Protein AF-W2UJF7-F1 (afdb_monomer_lite)

Structure (mmCIF, N/CA/C/O backbone):
data_AF-W2UJF7-F1
#
_entry.id   AF-W2U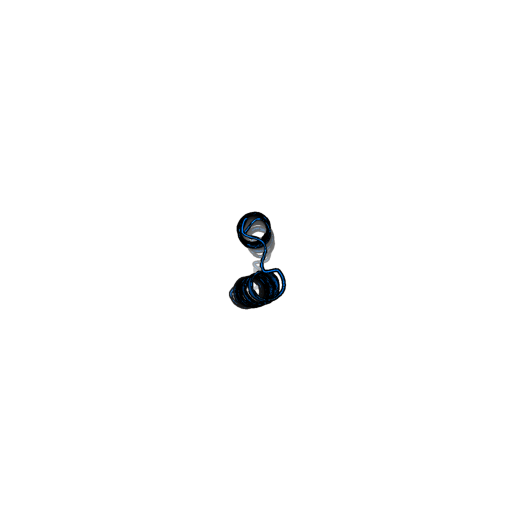JF7-F1
#
loop_
_atom_site.group_PDB
_atom_site.id
_atom_site.type_symbol
_atom_site.label_atom_id
_atom_site.label_alt_id
_atom_site.label_comp_id
_atom_site.label_asym_id
_atom_site.label_entity_id
_atom_site.label_seq_id
_atom_site.pdbx_PDB_ins_code
_atom_site.Cartn_x
_atom_site.Cartn_y
_atom_site.Cartn_z
_atom_site.occupancy
_atom_site.B_iso_or_equiv
_atom_site.auth_seq_id
_atom_site.auth_comp_id
_atom_site.auth_asym_id
_atom_site.auth_atom_id
_atom_site.pdbx_PDB_model_num
ATOM 1 N N . MET A 1 1 ? -13.584 -2.703 5.633 1.00 64.88 1 MET A N 1
ATOM 2 C CA . MET A 1 1 ? -12.132 -2.942 5.443 1.00 64.88 1 MET A CA 1
ATOM 3 C C . MET A 1 1 ? -11.813 -3.627 4.118 1.00 64.88 1 MET A C 1
ATOM 5 O O . MET A 1 1 ? -11.089 -3.030 3.335 1.00 64.88 1 MET A O 1
ATOM 9 N N . ALA A 1 2 ? -12.378 -4.804 3.817 1.00 62.59 2 ALA A N 1
ATOM 10 C CA . ALA A 1 2 ? -12.051 -5.565 2.598 1.00 62.59 2 ALA A CA 1
ATOM 11 C C . ALA A 1 2 ? -12.277 -4.803 1.276 1.00 62.59 2 ALA A C 1
ATOM 13 O O . ALA A 1 2 ? -11.471 -4.917 0.362 1.00 62.59 2 ALA A O 1
ATOM 14 N N . ILE A 1 3 ? -13.316 -3.964 1.200 1.00 75.19 3 ILE A N 1
ATOM 15 C CA . ILE A 1 3 ? -13.621 -3.158 0.002 1.00 75.19 3 ILE A CA 1
ATOM 16 C C . ILE A 1 3 ? -12.508 -2.144 -0.298 1.00 75.19 3 ILE A C 1
ATOM 18 O O . ILE A 1 3 ? -12.139 -1.947 -1.449 1.00 75.19 3 ILE A O 1
ATOM 22 N N . ILE A 1 4 ? -11.938 -1.528 0.740 1.00 72.62 4 ILE A N 1
ATOM 23 C CA . ILE A 1 4 ? -10.909 -0.487 0.594 1.00 72.62 4 ILE A CA 1
ATOM 24 C C . ILE A 1 4 ? -9.579 -1.119 0.183 1.00 72.62 4 ILE A C 1
ATOM 26 O O . ILE A 1 4 ? -8.894 -0.605 -0.695 1.00 72.62 4 ILE A O 1
ATOM 30 N N . ILE A 1 5 ? -9.255 -2.271 0.772 1.00 71.44 5 ILE A N 1
ATOM 31 C CA . ILE A 1 5 ? -8.055 -3.037 0.430 1.00 71.44 5 ILE A CA 1
ATOM 32 C C . ILE A 1 5 ? -8.164 -3.580 -1.000 1.00 71.44 5 ILE A C 1
ATOM 34 O O . ILE A 1 5 ? -7.214 -3.429 -1.764 1.00 71.44 5 ILE A O 1
ATOM 38 N N . GLY A 1 6 ? -9.317 -4.144 -1.382 1.00 74.19 6 GLY A N 1
ATOM 39 C CA . GLY A 1 6 ? -9.560 -4.687 -2.722 1.00 74.19 6 GLY A CA 1
ATOM 40 C C . GLY A 1 6 ? -9.556 -3.620 -3.821 1.00 74.19 6 GLY A C 1
ATOM 41 O O . GLY A 1 6 ? -8.924 -3.811 -4.856 1.00 74.19 6 GLY A O 1
ATOM 42 N N . ALA A 1 7 ? -10.189 -2.466 -3.580 1.00 76.62 7 ALA A N 1
ATOM 43 C CA . ALA A 1 7 ? -10.148 -1.340 -4.513 1.00 76.62 7 ALA 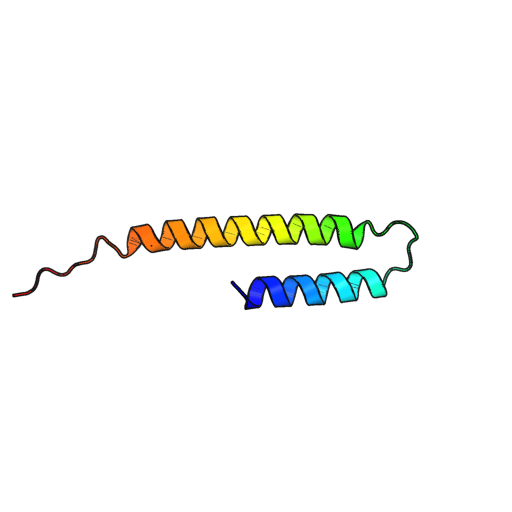A CA 1
ATOM 44 C C . ALA A 1 7 ? -8.729 -0.768 -4.654 1.00 76.62 7 ALA A C 1
ATOM 46 O O . ALA A 1 7 ? -8.300 -0.462 -5.763 1.00 76.62 7 ALA A O 1
ATOM 47 N N . GLY A 1 8 ? -7.984 -0.681 -3.546 1.00 71.44 8 GLY A N 1
ATOM 48 C CA . GLY A 1 8 ? -6.581 -0.289 -3.557 1.00 71.44 8 GLY A CA 1
ATOM 49 C C . GLY A 1 8 ? -5.735 -1.245 -4.398 1.00 71.44 8 GLY A C 1
ATOM 50 O O . GLY A 1 8 ? -5.161 -0.841 -5.402 1.00 71.44 8 GLY A O 1
ATOM 51 N N . THR A 1 9 ? -5.682 -2.527 -4.037 1.00 70.06 9 THR A N 1
ATOM 52 C CA . THR A 1 9 ? -4.827 -3.510 -4.734 1.00 70.06 9 THR A CA 1
ATOM 53 C C . THR A 1 9 ? -5.116 -3.602 -6.230 1.00 70.06 9 THR A C 1
ATOM 55 O O . THR A 1 9 ? -4.173 -3.607 -7.016 1.00 70.06 9 THR A O 1
ATOM 58 N N . TYR A 1 10 ? -6.387 -3.596 -6.642 1.00 75.00 10 TYR A N 1
ATOM 59 C CA . TYR A 1 10 ? -6.741 -3.614 -8.064 1.00 75.00 10 TYR A CA 1
ATOM 60 C C . TYR A 1 10 ? -6.259 -2.358 -8.806 1.00 75.00 10 TYR A C 1
ATOM 62 O O . TYR A 1 10 ? -5.705 -2.451 -9.900 1.00 75.00 10 TYR A O 1
ATOM 70 N N . PHE A 1 11 ? -6.414 -1.180 -8.194 1.00 78.06 11 PHE A N 1
ATOM 71 C CA . PHE A 1 11 ? -5.970 0.078 -8.791 1.00 78.06 11 PHE A CA 1
ATOM 72 C C . PHE A 1 11 ? -4.440 0.178 -8.868 1.00 78.06 11 PHE A C 1
ATOM 74 O O . PHE A 1 11 ? -3.909 0.658 -9.866 1.00 78.06 11 PHE A O 1
ATOM 81 N N . GLY A 1 12 ? -3.726 -0.316 -7.852 1.00 70.00 12 GLY A N 1
ATOM 82 C CA . GLY A 1 12 ? -2.264 -0.365 -7.842 1.00 70.00 12 GLY A CA 1
ATOM 83 C C . GLY A 1 12 ? -1.693 -1.267 -8.937 1.00 70.00 12 GLY A C 1
ATOM 84 O O . GLY A 1 12 ? -0.788 -0.847 -9.652 1.00 70.00 12 GLY A O 1
ATOM 85 N N . VAL A 1 13 ? -2.266 -2.464 -9.118 1.00 69.44 13 VAL A N 1
ATOM 86 C CA . VAL A 1 13 ? -1.843 -3.421 -10.158 1.00 69.44 13 VAL A CA 1
ATOM 87 C C . VAL A 1 13 ? -2.114 -2.875 -11.561 1.00 69.44 13 VAL A C 1
ATOM 89 O O . VAL A 1 13 ? -1.236 -2.932 -12.417 1.00 69.44 13 VAL A O 1
ATOM 92 N N . TRP A 1 14 ? -3.286 -2.271 -11.790 1.00 73.69 14 TRP A N 1
ATOM 93 C CA . TRP A 1 14 ? -3.614 -1.658 -13.083 1.00 73.69 14 TRP A CA 1
ATOM 94 C C . TRP A 1 14 ? -2.668 -0.508 -13.451 1.00 73.69 14 TRP A C 1
ATOM 96 O O . TRP A 1 14 ? -2.330 -0.314 -14.620 1.00 73.69 14 TRP A O 1
ATOM 106 N N . LEU A 1 15 ? -2.232 0.268 -12.456 1.00 68.94 15 LEU A N 1
ATOM 107 C CA . LEU A 1 15 ? -1.331 1.395 -12.668 1.00 68.94 15 LEU A CA 1
ATOM 108 C C . LEU A 1 15 ? 0.113 0.939 -12.940 1.00 68.94 15 LEU A C 1
ATOM 110 O O . LEU A 1 15 ? 0.782 1.548 -13.773 1.00 68.94 15 LEU A O 1
ATOM 114 N N . ASP A 1 16 ? 0.563 -0.141 -12.292 1.00 63.78 16 ASP A N 1
ATOM 115 C CA . ASP A 1 16 ? 1.879 -0.755 -12.532 1.00 63.78 16 ASP A CA 1
ATOM 116 C C . ASP A 1 16 ? 1.970 -1.368 -13.942 1.00 63.78 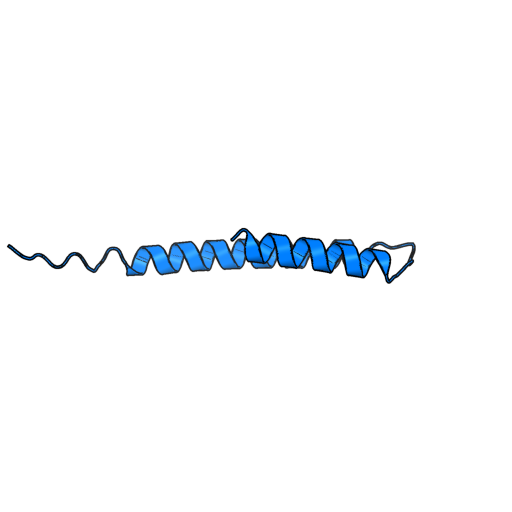16 ASP A C 1
ATOM 118 O O . ASP A 1 16 ? 2.985 -1.238 -14.618 1.00 63.78 16 ASP A O 1
ATOM 122 N N . GLU A 1 17 ? 0.869 -1.933 -14.448 1.00 68.56 17 GLU A N 1
ATOM 123 C CA . GLU A 1 17 ? 0.785 -2.506 -15.799 1.00 68.56 17 GLU A CA 1
ATOM 124 C C . GLU A 1 17 ? 0.755 -1.432 -16.908 1.00 68.56 17 GLU A C 1
ATOM 126 O O . GLU A 1 17 ? 1.228 -1.652 -18.025 1.00 68.56 17 GLU A O 1
ATOM 131 N N . LYS A 1 18 ? 0.226 -0.234 -16.612 1.00 67.19 18 LYS A N 1
ATOM 132 C CA . LYS A 1 18 ? 0.114 0.879 -17.574 1.00 67.19 18 LYS A CA 1
ATOM 133 C C . LYS A 1 18 ? 1.428 1.645 -17.779 1.00 67.19 18 LYS A C 1
ATOM 135 O O . LYS A 1 18 ? 1.602 2.271 -18.826 1.00 67.19 18 LYS A O 1
ATOM 140 N N . TYR A 1 19 ? 2.330 1.627 -16.797 1.00 61.59 19 TYR A N 1
ATOM 141 C CA . TYR A 1 19 ? 3.591 2.371 -16.821 1.00 61.59 19 TYR A CA 1
ATOM 142 C C . TYR A 1 19 ? 4.791 1.409 -16.863 1.00 61.59 19 TYR A C 1
ATOM 144 O O . TYR A 1 19 ? 5.334 1.077 -15.810 1.00 61.59 19 TYR A O 1
ATOM 152 N N . PRO A 1 20 ? 5.274 1.000 -18.057 1.00 56.78 20 PRO A N 1
ATOM 153 C CA . PRO A 1 20 ? 6.465 0.164 -18.209 1.00 56.78 20 PRO A CA 1
ATOM 154 C C . PRO A 1 20 ? 7.726 1.006 -17.963 1.00 56.78 20 PRO A C 1
ATOM 156 O O . PRO A 1 20 ? 8.487 1.325 -18.874 1.00 56.78 20 PRO A O 1
ATOM 159 N N . ASN A 1 21 ? 7.925 1.435 -16.722 1.00 53.06 21 ASN A N 1
ATOM 160 C CA . ASN A 1 21 ? 9.118 2.137 -16.290 1.00 53.06 21 ASN A CA 1
ATOM 161 C C . ASN A 1 21 ? 9.898 1.196 -15.370 1.00 53.06 21 ASN A C 1
ATOM 163 O O . ASN A 1 21 ? 9.361 0.725 -14.375 1.00 53.06 21 ASN A O 1
ATOM 167 N N . ASN A 1 22 ? 11.168 0.933 -15.688 1.00 56.84 22 ASN A N 1
ATOM 168 C CA . ASN A 1 22 ? 12.058 -0.001 -14.969 1.00 56.84 22 ASN A CA 1
ATOM 169 C C . ASN A 1 22 ? 12.187 0.264 -13.450 1.00 56.84 22 ASN A C 1
ATOM 171 O O . ASN A 1 22 ? 12.735 -0.554 -12.718 1.00 56.84 22 ASN A O 1
ATOM 175 N N . PHE A 1 23 ? 11.690 1.405 -12.973 1.00 59.16 23 PHE A N 1
ATOM 176 C CA . PHE A 1 23 ? 11.455 1.689 -11.566 1.00 59.16 23 PHE A CA 1
ATOM 177 C C . PHE A 1 23 ? 9.951 1.575 -11.279 1.00 59.16 23 PHE A C 1
ATOM 179 O O . PHE A 1 23 ? 9.205 2.491 -11.635 1.00 59.16 23 PHE A O 1
ATOM 186 N N . SER A 1 24 ? 9.526 0.511 -10.581 1.00 64.75 24 SER A N 1
ATOM 187 C CA . SER A 1 24 ? 8.175 0.298 -10.010 1.00 64.75 24 SER A CA 1
ATOM 188 C C . SER A 1 24 ? 7.799 1.329 -8.924 1.00 64.75 24 SER A C 1
ATOM 190 O O . SER A 1 24 ? 7.259 1.000 -7.866 1.00 64.75 24 SER A O 1
ATOM 192 N N . ALA A 1 25 ? 8.099 2.608 -9.150 1.00 68.56 25 ALA A N 1
ATOM 193 C CA . ALA A 1 25 ? 7.841 3.710 -8.231 1.00 68.56 25 ALA A CA 1
ATOM 194 C C . ALA A 1 25 ? 6.343 3.854 -7.923 1.00 68.56 25 ALA A C 1
ATOM 196 O O . ALA A 1 25 ? 5.983 4.202 -6.798 1.00 68.56 25 ALA A O 1
ATOM 197 N N . PHE A 1 26 ? 5.477 3.523 -8.888 1.00 68.38 26 PHE A N 1
ATOM 198 C CA . PHE A 1 26 ? 4.030 3.488 -8.689 1.00 68.38 26 PHE A CA 1
ATOM 199 C C . PHE A 1 26 ? 3.614 2.394 -7.705 1.00 68.38 26 PHE A C 1
ATOM 201 O O . PHE A 1 26 ? 2.906 2.714 -6.755 1.00 68.38 26 PHE A O 1
ATOM 208 N N . THR A 1 27 ? 4.116 1.161 -7.835 1.00 67.81 27 THR A N 1
ATOM 209 C CA . THR A 1 27 ? 3.890 0.108 -6.826 1.00 67.81 27 THR A CA 1
ATOM 210 C C . THR A 1 27 ? 4.359 0.535 -5.437 1.00 67.81 27 THR A C 1
ATOM 212 O O . THR A 1 27 ? 3.641 0.333 -4.459 1.00 67.81 27 THR A O 1
ATOM 215 N N . ILE A 1 28 ? 5.524 1.183 -5.323 1.00 75.88 28 ILE A N 1
ATOM 216 C CA . ILE A 1 28 ? 6.052 1.635 -4.027 1.00 75.88 28 ILE A CA 1
ATOM 217 C C . ILE A 1 28 ? 5.128 2.684 -3.396 1.00 75.88 28 ILE A C 1
ATOM 219 O O . ILE A 1 28 ? 4.672 2.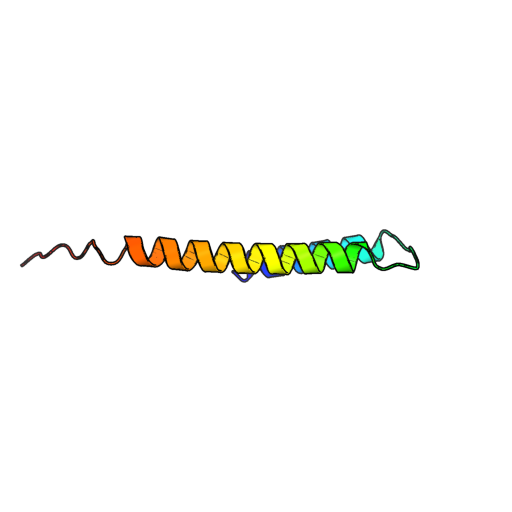489 -2.269 1.00 75.88 28 ILE A O 1
ATOM 223 N N . ILE A 1 29 ? 4.799 3.756 -4.123 1.00 79.81 29 ILE A N 1
ATOM 224 C CA . ILE A 1 29 ? 3.913 4.832 -3.647 1.00 79.81 29 ILE A CA 1
ATOM 225 C C . ILE A 1 29 ? 2.519 4.305 -3.321 1.00 79.81 29 ILE A C 1
ATOM 227 O O . ILE A 1 29 ? 1.940 4.672 -2.298 1.00 79.81 29 ILE A O 1
ATOM 231 N N . PHE A 1 30 ? 1.993 3.420 -4.162 1.00 74.56 30 PHE A N 1
ATOM 232 C CA . PHE A 1 30 ? 0.664 2.868 -3.985 1.00 74.56 30 PHE A CA 1
ATOM 233 C C . PHE A 1 30 ? 0.605 1.899 -2.796 1.00 74.56 30 PHE A C 1
ATOM 235 O O . PHE A 1 30 ? -0.348 1.945 -2.019 1.00 74.56 30 PHE A O 1
ATOM 242 N N . SER A 1 31 ? 1.649 1.088 -2.578 1.00 71.44 31 SER A N 1
ATOM 243 C CA . SER A 1 31 ? 1.759 0.252 -1.375 1.00 71.44 31 SER A CA 1
ATOM 244 C C . SER A 1 31 ? 1.824 1.107 -0.106 1.00 71.44 31 SER A C 1
ATOM 246 O O . SER A 1 31 ? 1.119 0.821 0.862 1.00 71.44 31 SER A O 1
ATOM 248 N N . LEU A 1 32 ? 2.581 2.211 -0.133 1.00 83.56 32 LEU A N 1
ATOM 249 C CA . LEU A 1 32 ? 2.739 3.115 1.004 1.00 83.56 32 LEU A CA 1
ATOM 250 C C . LEU A 1 32 ? 1.416 3.818 1.339 1.00 83.56 32 LEU A C 1
ATOM 252 O O . LEU A 1 32 ? 1.012 3.859 2.500 1.00 83.56 32 LEU A O 1
ATOM 256 N N . LEU A 1 33 ? 0.697 4.292 0.315 1.00 82.69 33 LEU A N 1
ATOM 257 C CA . LEU A 1 33 ? -0.650 4.856 0.444 1.00 82.69 33 LEU A CA 1
ATOM 258 C C . LEU A 1 33 ? -1.663 3.829 0.951 1.00 82.69 33 LEU A C 1
ATOM 260 O O . LEU A 1 33 ? -2.487 4.156 1.803 1.00 82.69 33 LEU A O 1
ATOM 264 N N . SER A 1 34 ? -1.597 2.589 0.466 1.00 75.38 34 SER A N 1
ATOM 265 C CA . SER A 1 34 ? -2.485 1.509 0.901 1.00 75.38 34 SER A CA 1
ATOM 266 C C . SER A 1 34 ? -2.287 1.182 2.382 1.00 75.38 34 SER A C 1
ATOM 268 O O . SER A 1 34 ? -3.264 1.033 3.117 1.00 75.38 34 SER A O 1
ATOM 270 N N . VAL A 1 35 ? -1.035 1.118 2.848 1.00 82.25 35 VAL A N 1
ATOM 271 C CA . VAL A 1 35 ? -0.709 0.932 4.271 1.00 82.25 35 VAL A CA 1
ATOM 272 C C . VAL A 1 35 ? -1.240 2.103 5.102 1.00 82.25 35 VAL A C 1
ATOM 274 O O . VAL A 1 35 ? -1.872 1.889 6.138 1.00 82.25 35 VAL A O 1
ATOM 277 N N . PHE A 1 36 ? -1.072 3.336 4.618 1.00 85.31 36 PHE A N 1
ATOM 278 C CA . PHE A 1 36 ? -1.592 4.537 5.277 1.00 85.31 36 PHE A CA 1
ATOM 279 C C . PHE A 1 36 ? -3.125 4.530 5.387 1.00 85.31 36 PHE A C 1
ATOM 281 O O . PHE A 1 36 ? -3.685 4.807 6.448 1.00 85.31 36 PHE A O 1
ATOM 288 N N . ALA A 1 37 ? -3.817 4.163 4.308 1.00 81.75 37 ALA A N 1
ATOM 289 C CA . ALA A 1 37 ? -5.273 4.071 4.265 1.00 81.75 37 ALA A CA 1
ATOM 290 C C . ALA A 1 37 ? -5.818 2.953 5.171 1.00 81.75 37 ALA A C 1
ATOM 292 O O . ALA A 1 37 ? -6.885 3.107 5.775 1.00 81.75 37 ALA A O 1
ATOM 293 N N . ALA A 1 38 ? -5.097 1.835 5.293 1.00 80.31 38 ALA A N 1
ATOM 294 C CA . ALA A 1 38 ? -5.447 0.757 6.212 1.00 80.31 38 ALA A CA 1
ATOM 295 C C . ALA A 1 38 ? -5.345 1.221 7.673 1.00 80.31 38 ALA A C 1
ATOM 297 O O . ALA A 1 38 ? -6.310 1.078 8.424 1.00 80.31 38 ALA A O 1
ATOM 298 N N . LEU A 1 39 ? -4.230 1.858 8.046 1.00 85.75 39 LEU A N 1
ATOM 299 C CA . LEU A 1 39 ? -4.032 2.440 9.378 1.00 85.75 39 LEU A CA 1
ATOM 300 C C . LEU A 1 39 ? -5.108 3.477 9.715 1.00 85.75 39 LEU A C 1
ATOM 302 O O . LEU A 1 39 ? -5.704 3.417 10.789 1.00 85.75 39 LEU A O 1
ATOM 306 N N . TYR A 1 40 ? -5.424 4.378 8.782 1.00 85.12 40 TYR A N 1
ATOM 307 C CA . TYR A 1 40 ? -6.482 5.368 8.981 1.00 85.12 40 TYR A CA 1
ATOM 308 C C . TYR A 1 40 ? -7.853 4.720 9.228 1.00 85.12 40 TYR A C 1
ATOM 310 O O . TYR A 1 40 ? -8.591 5.145 10.118 1.00 85.12 40 TYR A O 1
ATOM 318 N N . ASN A 1 41 ? -8.194 3.660 8.486 1.00 83.44 41 ASN A N 1
ATOM 319 C CA . ASN A 1 41 ? -9.447 2.935 8.704 1.00 83.44 41 ASN A CA 1
ATOM 320 C C . ASN A 1 41 ? -9.505 2.234 10.058 1.00 83.44 41 ASN A C 1
ATOM 322 O O . ASN A 1 41 ? -10.566 2.235 10.674 1.00 83.44 41 ASN A O 1
ATOM 326 N N . VAL A 1 42 ? -8.398 1.648 10.520 1.00 84.31 42 VAL A N 1
ATOM 327 C CA . VAL A 1 42 ? -8.325 1.028 11.850 1.00 84.31 42 VAL A CA 1
ATOM 328 C C . VAL A 1 42 ? -8.549 2.084 12.930 1.00 84.31 42 VAL A C 1
ATOM 330 O O . VAL A 1 42 ? -9.397 1.895 13.795 1.00 84.31 42 VAL A O 1
ATOM 333 N N . ILE A 1 43 ? -7.879 3.236 12.835 1.00 83.81 43 ILE A N 1
ATOM 334 C CA . ILE A 1 43 ? -8.051 4.345 13.787 1.00 83.81 43 ILE A CA 1
ATOM 335 C C . ILE A 1 43 ? -9.504 4.831 13.799 1.00 83.81 43 ILE A C 1
ATOM 337 O O . ILE A 1 43 ? -10.092 5.017 14.863 1.00 83.81 43 ILE A O 1
ATOM 341 N N . ARG A 1 44 ? -10.114 5.005 12.621 1.00 83.06 44 ARG A N 1
ATOM 342 C CA . ARG A 1 44 ? -11.521 5.405 12.511 1.00 83.06 44 ARG A CA 1
ATOM 343 C C . ARG A 1 44 ? -12.469 4.353 13.087 1.00 83.06 44 ARG A C 1
ATOM 345 O O . ARG A 1 44 ? -13.444 4.722 13.729 1.00 83.06 44 ARG A O 1
ATOM 352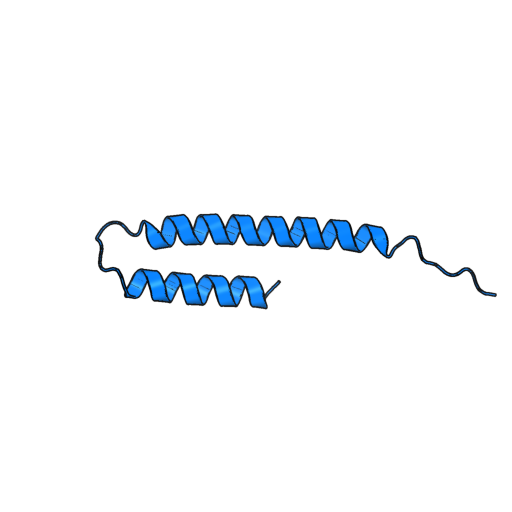 N N . GLN A 1 45 ? -12.188 3.070 12.870 1.00 77.81 45 GLN A N 1
ATOM 353 C CA . GLN A 1 45 ? -12.991 1.978 13.415 1.00 77.81 45 GLN A CA 1
ATOM 354 C C . GLN A 1 45 ? -12.927 1.948 14.943 1.00 77.81 45 GLN A C 1
ATOM 356 O O . GLN A 1 45 ? -13.970 1.853 15.578 1.00 77.81 45 GLN A O 1
ATOM 361 N N . VAL A 1 46 ? -11.732 2.090 15.522 1.00 81.25 46 VAL A N 1
ATOM 362 C CA . VAL A 1 46 ? -11.547 2.153 16.979 1.00 81.25 46 VAL A CA 1
ATOM 363 C C . VAL A 1 46 ? -12.267 3.368 17.561 1.00 81.25 46 VAL A C 1
ATOM 365 O O . VAL A 1 46 ? -13.015 3.225 18.519 1.00 81.25 46 VAL A O 1
ATOM 368 N N . LYS A 1 47 ? -12.119 4.546 16.941 1.00 75.56 47 LYS A N 1
ATOM 369 C CA . LYS A 1 47 ? -12.769 5.774 17.418 1.00 75.56 47 LYS A CA 1
ATOM 370 C C . LYS A 1 47 ? -14.298 5.679 17.395 1.00 75.56 47 LYS A C 1
ATOM 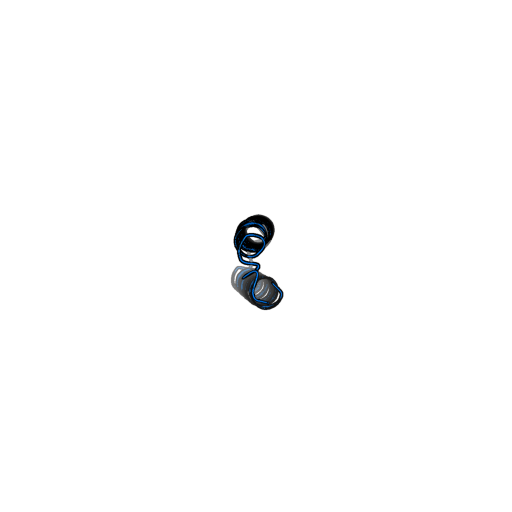372 O O . LYS A 1 47 ? -14.942 6.142 18.323 1.00 75.56 47 LYS A O 1
ATOM 377 N N . ASN A 1 48 ? -14.866 5.065 16.357 1.00 69.88 48 ASN A N 1
ATOM 378 C CA . ASN A 1 48 ? -16.310 4.853 16.269 1.00 69.88 48 ASN A CA 1
ATOM 379 C C . ASN A 1 48 ? -16.806 3.799 17.275 1.00 69.88 48 ASN A C 1
ATOM 381 O O . ASN A 1 48 ? -17.922 3.914 17.760 1.00 69.88 48 ASN A O 1
ATOM 385 N N . ILE A 1 49 ? -16.006 2.777 17.596 1.00 68.06 49 ILE A N 1
ATOM 386 C CA . ILE A 1 49 ? -16.370 1.760 18.598 1.00 68.06 49 ILE A CA 1
ATOM 387 C C . ILE A 1 49 ? -16.539 2.378 19.987 1.00 68.06 49 ILE A C 1
ATOM 389 O O . ILE A 1 49 ? -17.497 2.044 20.673 1.00 68.06 49 ILE A O 1
ATOM 393 N N . SER A 1 50 ? -15.679 3.329 20.357 1.00 62.03 50 SER A N 1
ATOM 394 C CA . SER A 1 50 ? -15.768 4.023 21.646 1.00 62.03 50 SER A CA 1
ATOM 395 C C . SER A 1 50 ? -17.022 4.887 21.804 1.00 62.03 50 SER A C 1
ATOM 397 O O . SER A 1 50 ? -17.390 5.194 22.925 1.00 62.03 50 SER A O 1
ATOM 399 N N . GLU A 1 51 ? -17.680 5.282 20.712 1.00 59.28 51 GLU A N 1
ATOM 400 C CA . GLU A 1 51 ? -18.859 6.162 20.753 1.00 59.28 51 GLU A CA 1
ATOM 401 C C . GLU A 1 51 ? -20.180 5.384 20.929 1.00 59.28 51 GLU A C 1
ATOM 403 O O . GLU A 1 51 ? -21.186 5.973 21.300 1.00 59.28 51 GLU A O 1
ATOM 408 N N . ASN A 1 52 ? -20.185 4.060 20.707 1.00 57.53 52 ASN A N 1
ATOM 409 C CA . ASN A 1 52 ? -21.389 3.214 20.820 1.00 57.53 52 ASN A CA 1
ATOM 410 C C . ASN A 1 52 ? -21.493 2.477 22.172 1.00 57.53 52 ASN A C 1
ATOM 412 O O . ASN A 1 52 ? -22.438 1.723 22.393 1.00 57.53 52 ASN A O 1
ATOM 416 N N . GLU A 1 53 ? -20.516 2.640 23.069 1.00 57.38 53 GLU A N 1
ATOM 417 C CA . GLU A 1 53 ? -20.504 1.973 24.384 1.00 57.38 53 GLU A CA 1
ATOM 418 C C . GLU A 1 53 ? -21.171 2.830 25.484 1.00 57.38 53 GLU A C 1
ATOM 420 O O . GLU A 1 53 ? -21.525 2.315 26.543 1.00 57.38 53 GLU A O 1
ATOM 425 N N . ASP A 1 54 ? -21.454 4.107 25.192 1.00 56.66 54 ASP A N 1
ATOM 426 C CA . ASP A 1 54 ? -22.120 5.057 26.098 1.00 56.66 54 ASP A CA 1
ATOM 427 C C . ASP A 1 54 ? -23.657 5.094 25.944 1.00 56.66 54 ASP A C 1
ATOM 429 O O . ASP A 1 54 ? -24.347 5.841 26.640 1.00 56.66 54 ASP A O 1
ATOM 433 N N . GLU A 1 55 ? -24.227 4.275 25.058 1.00 58.41 55 GLU A N 1
ATOM 434 C CA . GLU A 1 55 ? -25.673 4.132 24.864 1.00 58.41 55 GLU A CA 1
ATOM 435 C C . GLU A 1 55 ? -26.155 2.731 25.253 1.00 58.41 55 GLU A C 1
ATOM 437 O O . GLU A 1 55 ? -26.753 1.989 24.479 1.00 58.41 55 GLU A O 1
ATOM 442 N N . THR A 1 56 ? -25.946 2.373 26.519 1.00 58.44 56 THR A N 1
ATOM 443 C CA . THR A 1 56 ? -26.921 1.510 27.190 1.00 58.44 56 THR A CA 1
ATOM 444 C C . THR A 1 56 ? -28.103 2.394 27.593 1.00 58.44 56 THR A C 1
ATOM 446 O O . THR A 1 56 ? -27.992 3.160 28.553 1.00 58.44 56 THR A O 1
ATOM 449 N N . PRO A 1 57 ? -29.266 2.349 26.907 1.00 55.28 57 PRO A N 1
ATOM 450 C CA . PRO A 1 57 ? -30.481 2.782 27.555 1.00 55.28 57 PRO A CA 1
ATOM 451 C C . PRO A 1 57 ? -30.762 1.732 28.627 1.00 55.28 57 PRO A C 1
ATOM 453 O O . PRO A 1 57 ? -31.307 0.666 28.348 1.00 55.28 57 PRO A O 1
ATOM 456 N N . ASP A 1 58 ? -30.350 2.046 29.851 1.00 60.03 58 ASP A N 1
ATOM 457 C CA . ASP A 1 58 ? -31.003 1.573 31.062 1.00 60.03 58 ASP A CA 1
ATOM 458 C C . ASP A 1 58 ? -32.520 1.723 30.863 1.00 60.03 58 ASP A C 1
ATOM 460 O O . ASP A 1 58 ? -33.075 2.825 30.877 1.00 60.03 58 ASP A O 1
ATOM 464 N N . LYS A 1 59 ? -33.188 0.618 30.531 1.00 56.16 59 LYS A N 1
ATOM 465 C CA . LYS A 1 59 ? -34.645 0.519 30.490 1.00 56.16 59 LYS A CA 1
ATOM 466 C C . LYS A 1 59 ? -35.051 -0.849 31.026 1.00 56.16 59 LYS A C 1
ATOM 468 O O . LYS A 1 59 ? -34.960 -1.831 30.298 1.00 56.16 59 LYS A O 1
ATOM 473 N N . ASN A 1 60 ? -35.457 -0.808 32.303 1.00 53.66 60 ASN A N 1
ATOM 474 C CA . ASN A 1 60 ? -36.429 -1.646 33.030 1.00 53.66 60 ASN A CA 1
ATOM 475 C C . ASN A 1 60 ? -36.775 -3.018 32.442 1.00 53.66 60 ASN A C 1
ATOM 477 O O . ASN A 1 60 ? -37.470 -3.044 31.401 1.00 53.66 60 ASN A O 1
#

Organism: NCBI:txid1286632

Foldseek 3Di:
DVVLLVVLVVVLVVVQVVDPDPDSVSNVVSVVVSVVVVVVVVVVVVVVVVVVVPPPPPDD

Secondary structure (DSSP, 8-state):
-HHHHHHHHHHHHHHHHH---SS-HHHHHHHHHHHHHHHHHHHHHHHHHTTSSS------

Sequence (60 aa):
MAIIIGAGTYFGVWLDEKYPNNFSAFTIIFSLLSVFAALYNVIRQVKNISENEDETPDKN

Radius of gyration: 18.38 Å; chains: 1; bounding box: 48×12×51 Å

InterPro domains:
  IPR032820 Putative F0F1-ATPase subunit, Ca2+/Mg2+ transporter [PF09527] (1-45)

pLDDT: mean 70.27, std 9.58, range [53.06, 85.75]